Protein AF-A0A0Q6YGV0-F1 (afdb_monomer)

Sequence (98 aa):
MPFALISALVASLVPLAKMVLKALGVGVVSYVGINLVLTEATDVIMVNILGLPVEIQQILGLLKVDVAINIILSAITTKLTLNGINKITDSKSKLTGI

pLDDT: mean 73.25, std 7.37, range [54.75, 86.0]

Secondary structure (DSSP, 8-state):
-HHHHHHHHHHHHHHHHHHHHHHHHHHHHHHHHHHHHHHHHHHHHHHHHHTS-HHHHHHHHHTTHHHHHHHHHHHHHHHHHHHHHHHHHHHHHHHH--

Solvent-accessible surface area (backbone atoms only — not comparable to full-atom values): 5517 Å² total; per-residue (Å²): 122,70,69,60,58,53,51,53,56,59,60,50,48,58,61,50,52,54,50,50,53,51,53,50,52,54,50,52,52,52,53,53,52,52,51,52,55,51,50,52,56,49,49,59,51,51,56,60,50,72,72,45,60,68,74,57,44,55,53,42,59,75,67,38,50,73,57,56,51,51,52,52,53,50,50,51,52,49,50,52,51,50,52,52,50,50,53,54,53,54,54,49,56,71,71,62,80,117

Structure (mmCIF, N/CA/C/O backbone):
data_AF-A0A0Q6YGV0-F1
#
_entry.id   AF-A0A0Q6YGV0-F1
#
loop_
_atom_site.group_PDB
_atom_site.id
_atom_site.type_symbol
_atom_site.label_atom_id
_atom_site.label_alt_id
_atom_site.label_comp_id
_atom_site.label_asym_id
_atom_site.label_entity_id
_atom_site.label_seq_id
_atom_site.pdbx_PDB_ins_code
_atom_site.Cartn_x
_atom_site.Cartn_y
_atom_site.Cartn_z
_atom_site.occupancy
_atom_site.B_iso_or_equiv
_atom_site.auth_seq_id
_atom_site.auth_comp_id
_atom_site.auth_asym_id
_atom_site.auth_atom_id
_atom_site.pdbx_PDB_model_num
ATOM 1 N N . MET A 1 1 ? 31.498 11.076 -39.308 1.00 60.44 1 MET A N 1
ATOM 2 C CA . MET A 1 1 ? 31.582 11.484 -37.887 1.00 60.44 1 MET A CA 1
ATOM 3 C C . MET A 1 1 ? 30.239 11.973 -37.309 1.00 60.44 1 MET A C 1
ATOM 5 O O . MET A 1 1 ? 29.873 11.442 -36.271 1.00 60.44 1 MET A O 1
ATOM 9 N N . PRO A 1 2 ? 29.451 12.881 -37.931 1.00 65.00 2 PRO A N 1
ATOM 10 C CA . 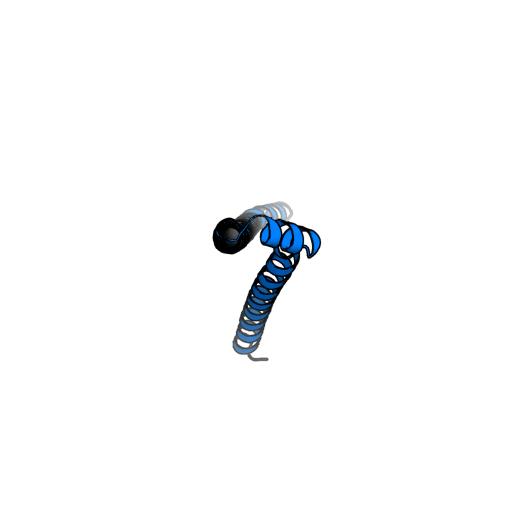PRO A 1 2 ? 28.242 13.433 -37.281 1.00 65.00 2 PRO A CA 1
ATOM 11 C C . PRO A 1 2 ? 26.996 12.520 -37.300 1.00 65.00 2 PRO A C 1
ATOM 13 O O . PRO A 1 2 ? 26.231 12.506 -36.341 1.00 65.00 2 PRO A O 1
ATOM 16 N N . PHE A 1 3 ? 26.805 11.705 -38.345 1.00 67.31 3 PHE A N 1
ATOM 17 C CA . PHE A 1 3 ? 25.621 10.836 -38.479 1.00 67.31 3 PHE A CA 1
ATOM 18 C C . PHE A 1 3 ? 25.532 9.741 -37.395 1.00 67.31 3 PHE A C 1
ATOM 20 O O . PHE A 1 3 ? 24.445 9.389 -36.942 1.00 67.31 3 PHE A O 1
ATOM 27 N N . ALA A 1 4 ? 26.681 9.252 -36.914 1.00 74.62 4 ALA A N 1
ATOM 28 C CA . ALA A 1 4 ? 26.745 8.215 -35.885 1.00 74.62 4 ALA A CA 1
ATOM 29 C C . ALA A 1 4 ? 26.222 8.702 -34.521 1.00 74.62 4 ALA A C 1
ATOM 31 O O . ALA A 1 4 ? 25.489 7.975 -33.853 1.00 74.62 4 ALA A O 1
ATOM 32 N N . LEU A 1 5 ? 26.520 9.947 -34.133 1.00 73.88 5 LEU A N 1
ATOM 33 C CA . LEU A 1 5 ? 26.074 10.513 -32.853 1.00 73.88 5 LEU A CA 1
ATOM 34 C C . LEU A 1 5 ? 24.559 10.744 -32.820 1.00 73.88 5 LEU A C 1
ATOM 36 O O . LEU A 1 5 ? 23.911 10.458 -31.816 1.00 73.88 5 LEU A O 1
ATOM 40 N N . ILE A 1 6 ? 23.983 11.185 -33.941 1.00 78.44 6 ILE A N 1
ATOM 41 C CA . ILE A 1 6 ? 22.530 11.348 -34.079 1.00 78.44 6 ILE A CA 1
ATOM 42 C C . ILE A 1 6 ? 21.840 9.981 -34.003 1.00 78.44 6 ILE A C 1
ATOM 44 O O . ILE A 1 6 ? 20.865 9.827 -33.272 1.00 78.44 6 ILE A O 1
ATOM 48 N N . SER A 1 7 ? 22.378 8.961 -34.682 1.00 75.00 7 SER A N 1
ATOM 49 C CA . SER A 1 7 ? 21.821 7.604 -34.612 1.00 75.00 7 SER A CA 1
ATOM 50 C C . SER A 1 7 ? 21.900 6.996 -33.205 1.00 75.00 7 SER A C 1
ATOM 52 O O . SER A 1 7 ? 20.958 6.336 -32.774 1.00 75.00 7 SER A O 1
ATOM 54 N N . ALA A 1 8 ? 22.968 7.278 -32.450 1.00 76.38 8 ALA A N 1
ATOM 55 C CA . ALA A 1 8 ? 23.127 6.820 -31.072 1.00 76.38 8 ALA A CA 1
ATOM 56 C C . ALA A 1 8 ? 22.148 7.514 -30.108 1.00 76.38 8 ALA A C 1
ATOM 58 O O . ALA A 1 8 ? 21.606 6.868 -29.211 1.00 76.38 8 ALA A O 1
ATOM 59 N N . LEU A 1 9 ? 21.871 8.806 -30.316 1.00 76.56 9 LEU A N 1
ATOM 60 C CA . LEU A 1 9 ? 20.878 9.543 -29.535 1.00 76.56 9 LEU A CA 1
ATOM 61 C C . LEU A 1 9 ? 19.448 9.077 -29.844 1.00 76.56 9 LEU A C 1
ATOM 63 O O . LEU A 1 9 ? 18.645 8.919 -28.933 1.00 76.56 9 LEU A O 1
ATOM 67 N N . VAL A 1 10 ? 19.125 8.785 -31.107 1.00 81.38 10 VAL A N 1
ATOM 68 C CA . VAL A 1 10 ? 17.807 8.228 -31.459 1.00 81.38 10 VAL A CA 1
ATOM 69 C C . VAL A 1 10 ? 17.652 6.797 -30.933 1.00 81.38 10 VAL A C 1
ATOM 71 O O . VAL A 1 10 ? 16.580 6.428 -30.451 1.00 81.38 10 VAL A O 1
ATOM 74 N N . ALA A 1 11 ? 18.722 6.000 -30.937 1.00 79.56 11 ALA A N 1
ATOM 75 C CA . ALA A 1 11 ? 18.708 4.649 -30.381 1.00 79.56 11 ALA A CA 1
ATOM 76 C C . ALA A 1 11 ? 18.482 4.623 -28.856 1.00 79.56 11 ALA A C 1
ATOM 78 O O . ALA A 1 11 ? 17.912 3.654 -28.351 1.00 79.56 11 ALA A O 1
ATOM 79 N N . SER A 1 12 ? 18.868 5.673 -28.119 1.00 78.75 12 SER A N 1
ATOM 80 C CA . SER A 1 12 ? 18.667 5.766 -26.664 1.00 78.75 12 SER A CA 1
ATOM 81 C C . SER A 1 12 ? 17.265 6.243 -26.253 1.00 78.75 12 SER A C 1
ATOM 83 O O . SER A 1 12 ? 16.840 5.996 -25.122 1.00 78.75 12 SER A O 1
ATOM 85 N N . LEU A 1 13 ? 16.484 6.823 -27.172 1.00 81.38 13 LEU A N 1
ATOM 86 C CA . LEU A 1 13 ? 15.094 7.222 -26.911 1.00 81.38 13 LEU A CA 1
ATOM 87 C C . LEU A 1 13 ? 14.177 6.019 -26.658 1.00 81.38 13 LEU A C 1
ATOM 89 O O . LEU A 1 13 ? 13.292 6.076 -25.806 1.00 81.38 13 LEU A O 1
ATOM 93 N N . VAL A 1 14 ? 14.397 4.907 -27.362 1.00 82.94 14 VAL A N 1
ATOM 94 C CA . VAL A 1 14 ? 13.590 3.684 -27.221 1.00 82.94 14 VAL A CA 1
ATOM 95 C C . VAL A 1 14 ? 13.704 3.054 -25.822 1.00 82.94 14 VAL A C 1
ATOM 97 O O . VAL A 1 14 ? 12.663 2.777 -25.217 1.00 82.94 14 VAL A O 1
ATOM 100 N N . PRO A 1 15 ? 14.905 2.800 -25.259 1.00 83.81 15 PRO A N 1
ATOM 101 C CA . PRO A 1 15 ? 15.019 2.293 -23.894 1.00 83.81 15 PRO A CA 1
ATOM 102 C C . 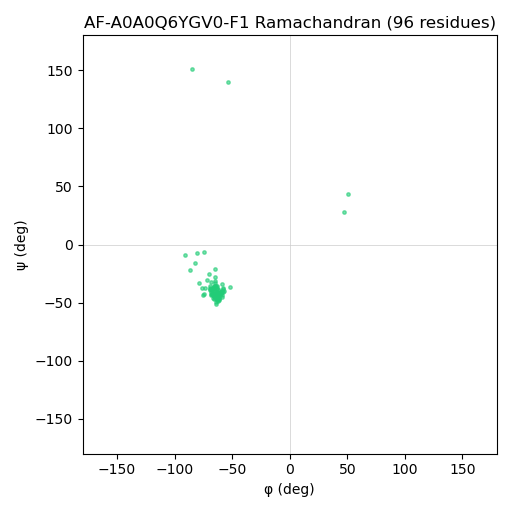PRO A 1 15 ? 14.515 3.301 -22.854 1.00 83.81 15 PRO A C 1
ATOM 104 O O . PRO A 1 15 ? 13.900 2.879 -21.874 1.00 83.81 15 PRO A O 1
ATOM 107 N N . LEU A 1 16 ? 14.677 4.608 -23.089 1.00 83.81 16 LEU A N 1
ATOM 108 C CA . LEU A 1 16 ? 14.156 5.641 -22.194 1.00 83.81 16 LEU A CA 1
ATOM 109 C C . LEU A 1 16 ? 12.619 5.643 -22.160 1.00 83.81 16 LEU A C 1
ATOM 111 O O . LEU A 1 16 ? 12.028 5.586 -21.084 1.00 83.8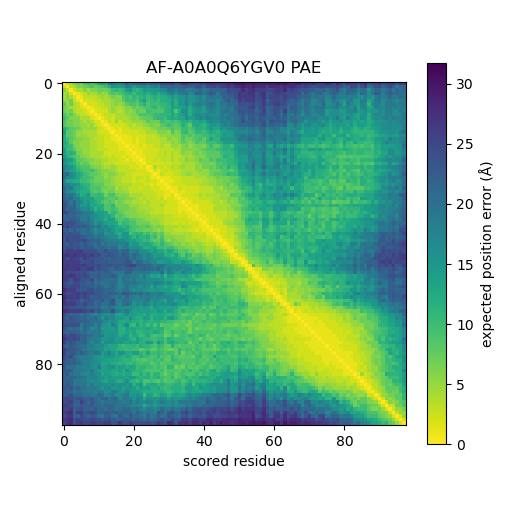1 16 LEU A O 1
ATOM 115 N N . ALA A 1 17 ? 11.962 5.594 -23.320 1.00 86.00 17 ALA A N 1
ATOM 116 C CA . ALA A 1 17 ? 10.506 5.504 -23.415 1.00 86.00 17 ALA A CA 1
ATOM 117 C C . ALA A 1 17 ? 9.962 4.233 -22.741 1.00 86.00 17 ALA A C 1
ATOM 119 O O . ALA A 1 17 ? 8.986 4.290 -21.994 1.00 86.00 17 ALA A O 1
ATOM 120 N N . LYS A 1 18 ? 10.628 3.085 -22.930 1.00 83.25 18 LYS A N 1
ATOM 121 C CA . LYS A 1 18 ? 10.268 1.828 -22.252 1.00 83.25 18 LYS A CA 1
ATOM 122 C C . LYS A 1 18 ? 10.418 1.927 -20.732 1.00 83.25 18 LYS A C 1
ATOM 124 O O . LYS A 1 18 ? 9.601 1.362 -20.009 1.00 83.25 18 LYS A O 1
ATOM 129 N N . MET A 1 19 ? 11.444 2.619 -20.243 1.00 84.75 19 MET A N 1
ATOM 130 C CA . MET A 1 19 ? 11.655 2.832 -18.810 1.00 84.75 19 MET A CA 1
ATOM 131 C C . MET A 1 19 ? 10.580 3.746 -18.217 1.00 84.75 19 MET A C 1
ATOM 133 O O . MET A 1 19 ? 10.020 3.416 -17.174 1.00 84.75 19 MET A O 1
ATOM 137 N N . VAL A 1 20 ? 10.234 4.834 -18.908 1.00 85.25 20 VAL A N 1
ATOM 138 C CA . VAL A 1 20 ? 9.175 5.763 -18.489 1.00 85.25 20 VAL A CA 1
ATOM 139 C C . VAL A 1 20 ? 7.812 5.072 -18.467 1.00 85.25 20 VAL A C 1
ATOM 141 O O . VAL A 1 20 ? 7.098 5.179 -17.477 1.00 85.25 20 VAL A O 1
ATOM 144 N N . LEU A 1 21 ? 7.474 4.295 -19.500 1.00 84.88 21 LEU A N 1
ATOM 145 C CA . LEU A 1 21 ? 6.226 3.524 -19.549 1.00 84.88 21 LEU A CA 1
ATOM 146 C C . LEU A 1 21 ? 6.126 2.505 -18.406 1.00 84.88 21 LEU A C 1
ATOM 148 O O . LEU A 1 21 ? 5.070 2.370 -17.793 1.00 84.88 21 LEU A O 1
ATOM 152 N N . LYS A 1 22 ? 7.226 1.818 -18.075 1.00 82.44 22 LYS A N 1
ATOM 153 C CA . LYS A 1 22 ? 7.268 0.901 -16.925 1.00 82.44 22 LYS A CA 1
ATOM 154 C C . LYS A 1 22 ? 7.115 1.642 -15.596 1.00 82.44 22 LYS A C 1
ATOM 156 O O . LYS A 1 22 ? 6.3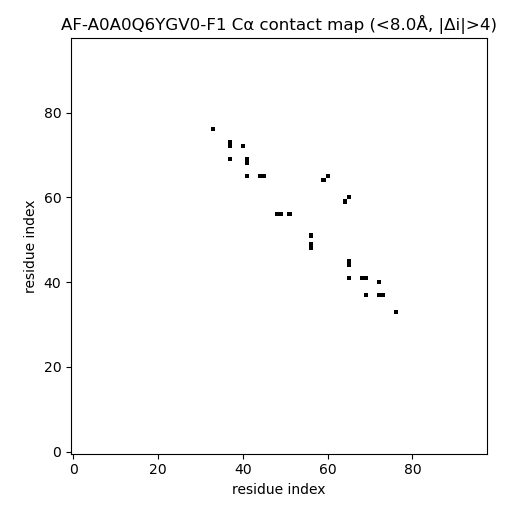55 1.192 -14.745 1.00 82.44 22 LYS A O 1
ATOM 161 N N . ALA A 1 23 ? 7.804 2.769 -15.426 1.00 81.12 23 ALA A N 1
ATOM 162 C CA . ALA A 1 23 ? 7.714 3.583 -14.217 1.00 81.12 23 ALA A CA 1
ATOM 163 C C . ALA A 1 23 ? 6.297 4.145 -14.013 1.00 81.12 23 ALA A C 1
ATOM 165 O O . ALA A 1 23 ? 5.760 4.067 -12.910 1.00 81.12 23 ALA A O 1
ATOM 166 N N . LEU A 1 24 ? 5.661 4.631 -15.082 1.00 85.88 24 LEU A N 1
ATOM 167 C CA . LEU A 1 24 ? 4.274 5.093 -15.056 1.00 85.88 24 LEU A CA 1
ATOM 168 C C . LEU A 1 24 ? 3.296 3.961 -14.746 1.00 85.88 24 LEU A C 1
ATOM 170 O O . LEU A 1 24 ? 2.419 4.146 -13.910 1.00 85.88 24 LEU A O 1
ATOM 174 N N . GLY A 1 25 ? 3.460 2.784 -15.354 1.00 79.38 25 GLY A N 1
ATOM 175 C CA . GLY A 1 25 ? 2.598 1.632 -15.077 1.00 79.38 25 GLY A CA 1
ATOM 176 C C . GLY A 1 25 ? 2.623 1.223 -13.602 1.00 79.38 25 GLY A C 1
ATOM 177 O O . GLY A 1 25 ? 1.573 1.047 -12.991 1.00 79.38 25 GLY A O 1
ATOM 178 N N . VAL A 1 26 ? 3.813 1.153 -12.999 1.00 82.12 26 VAL A N 1
ATOM 179 C CA . VAL A 1 26 ? 3.958 0.859 -11.564 1.00 82.12 26 VAL A CA 1
ATOM 180 C C . VAL A 1 26 ? 3.374 1.982 -10.701 1.00 82.12 26 VAL A C 1
ATOM 182 O O . VAL A 1 26 ? 2.703 1.702 -9.711 1.00 82.12 26 VAL A O 1
ATOM 185 N N . GLY A 1 27 ? 3.578 3.246 -11.084 1.00 79.00 27 GLY A N 1
ATOM 186 C CA . GLY A 1 27 ? 3.019 4.397 -10.372 1.00 79.00 27 GLY A CA 1
ATOM 187 C C . GLY A 1 27 ? 1.489 4.405 -10.350 1.00 79.00 27 GLY A C 1
ATOM 188 O O . GLY A 1 27 ? 0.891 4.585 -9.290 1.00 79.00 27 GLY A O 1
ATOM 189 N N . VAL A 1 28 ? 0.851 4.146 -11.494 1.00 80.25 28 VAL A N 1
ATOM 190 C CA . VAL A 1 28 ? -0.614 4.096 -11.616 1.00 80.25 28 VAL A CA 1
ATOM 191 C C . VAL A 1 28 ? -1.194 2.938 -10.807 1.00 80.25 28 VAL A C 1
ATOM 193 O O . VAL A 1 28 ? -2.139 3.146 -10.051 1.00 80.25 28 VAL A O 1
ATOM 196 N N . VAL A 1 29 ? -0.615 1.737 -10.904 1.00 80.19 29 VAL A N 1
ATOM 197 C CA . VAL A 1 29 ? -1.091 0.567 -10.146 1.00 80.19 29 VAL A CA 1
ATOM 198 C C . VAL A 1 29 ? -0.947 0.784 -8.639 1.00 80.19 29 VAL A C 1
ATOM 200 O O . VAL A 1 29 ? -1.884 0.494 -7.899 1.00 80.19 29 VAL A O 1
ATOM 203 N N . SER A 1 30 ? 0.173 1.350 -8.178 1.00 77.69 30 SER A N 1
ATOM 204 C CA . SER A 1 30 ? 0.350 1.698 -6.762 1.00 77.69 30 SER A CA 1
ATOM 205 C C . SER A 1 30 ? -0.664 2.738 -6.294 1.00 77.69 30 SER A C 1
ATOM 207 O O . SER A 1 30 ? -1.242 2.579 -5.223 1.00 77.69 30 SER A O 1
ATOM 209 N N . TYR A 1 31 ? -0.920 3.780 -7.088 1.00 77.88 31 TYR A N 1
ATOM 210 C CA . TYR A 1 31 ? -1.895 4.807 -6.725 1.00 77.88 31 TYR A CA 1
ATOM 211 C C . TYR A 1 31 ? -3.311 4.231 -6.624 1.00 77.88 31 TYR A C 1
ATOM 213 O O . TYR A 1 31 ? -3.985 4.429 -5.616 1.00 77.88 31 TYR A O 1
ATOM 221 N N . VAL A 1 32 ? -3.754 3.475 -7.630 1.00 82.44 32 VAL A N 1
ATOM 222 C CA . VAL A 1 32 ? -5.093 2.868 -7.635 1.00 82.44 32 VAL A CA 1
ATOM 223 C C . VAL A 1 32 ? -5.232 1.828 -6.521 1.00 82.44 32 VAL A C 1
ATOM 225 O O . VAL A 1 32 ? -6.233 1.836 -5.814 1.00 82.44 32 VAL A O 1
ATOM 228 N N . GLY A 1 33 ? -4.221 0.979 -6.311 1.00 75.69 33 GLY A N 1
ATOM 229 C CA . GLY A 1 33 ? -4.240 -0.044 -5.265 1.00 75.69 33 GLY A CA 1
ATOM 230 C C . GLY A 1 33 ? -4.307 0.542 -3.854 1.00 75.69 33 GLY A C 1
ATOM 231 O O . GLY A 1 33 ? -5.082 0.065 -3.032 1.00 75.69 33 GLY A O 1
ATOM 232 N N . ILE A 1 34 ? -3.553 1.612 -3.583 1.00 76.31 34 ILE A N 1
ATOM 233 C CA . ILE A 1 34 ? -3.606 2.311 -2.291 1.00 76.31 34 ILE A CA 1
ATOM 234 C C . ILE A 1 34 ? -4.975 2.955 -2.073 1.00 76.31 34 ILE A C 1
ATOM 236 O O . ILE A 1 34 ? -5.531 2.831 -0.985 1.00 76.31 34 ILE A O 1
ATOM 240 N N . ASN A 1 35 ? -5.529 3.617 -3.093 1.00 76.38 35 ASN A N 1
ATOM 241 C CA . ASN A 1 35 ? -6.857 4.215 -2.979 1.00 76.38 35 ASN A CA 1
ATOM 242 C C . ASN A 1 35 ? -7.927 3.149 -2.720 1.00 76.38 35 ASN A C 1
ATOM 244 O O . ASN A 1 35 ? -8.741 3.336 -1.828 1.00 76.38 35 ASN A O 1
ATOM 248 N N . LEU A 1 36 ? -7.884 2.011 -3.420 1.00 76.75 36 LEU A N 1
ATOM 249 C CA . LEU A 1 36 ? -8.846 0.922 -3.234 1.00 76.75 36 LEU A CA 1
ATOM 250 C C . LEU A 1 36 ? -8.807 0.352 -1.811 1.00 76.75 36 LEU A C 1
ATOM 252 O O . LEU A 1 36 ? -9.848 0.229 -1.174 1.00 76.75 36 LEU A O 1
ATOM 256 N N . VAL A 1 37 ? -7.611 0.079 -1.281 1.00 74.38 37 VAL A N 1
ATOM 257 C CA . VAL A 1 37 ? -7.446 -0.409 0.100 1.00 74.38 37 VAL A CA 1
ATOM 258 C C . VAL A 1 37 ? -7.937 0.621 1.115 1.00 74.38 37 VAL A C 1
ATOM 260 O O . VAL A 1 37 ? -8.568 0.261 2.107 1.00 74.38 37 VAL A O 1
ATOM 263 N N . LEU A 1 38 ? -7.654 1.904 0.879 1.00 72.44 38 LEU A N 1
ATOM 264 C CA . LEU A 1 38 ? -8.091 2.970 1.770 1.00 72.44 38 LEU A CA 1
ATOM 265 C C . LEU A 1 38 ? -9.620 3.107 1.763 1.00 72.44 38 LEU A C 1
ATOM 267 O O . LEU A 1 38 ? -10.210 3.195 2.835 1.00 72.44 38 LEU A O 1
ATOM 271 N N . THR A 1 39 ? -10.247 3.053 0.585 1.00 76.62 39 THR A N 1
ATOM 272 C CA . THR A 1 39 ? -11.705 3.108 0.425 1.00 76.62 39 THR A CA 1
ATOM 273 C C . THR A 1 39 ? -12.396 1.915 1.083 1.00 76.62 39 THR A C 1
ATOM 275 O O . THR A 1 39 ? -13.315 2.117 1.874 1.00 76.62 39 THR A O 1
ATOM 278 N N . GLU A 1 40 ? -11.930 0.685 0.848 1.00 74.44 40 GLU A N 1
ATOM 279 C CA . GLU A 1 40 ? -12.512 -0.501 1.496 1.00 74.44 40 GLU A CA 1
ATOM 280 C C . GLU A 1 40 ? -12.405 -0.424 3.021 1.00 74.44 40 GLU A C 1
ATOM 282 O O . GLU A 1 40 ? -13.356 -0.727 3.743 1.00 74.44 40 GLU A O 1
ATOM 287 N N . ALA A 1 41 ? -11.259 0.026 3.529 1.00 70.38 41 ALA A N 1
ATOM 288 C CA . ALA A 1 41 ? -11.061 0.149 4.960 1.00 70.38 41 ALA A CA 1
ATOM 289 C C . ALA A 1 41 ? -11.961 1.228 5.586 1.00 70.38 41 ALA A C 1
ATOM 291 O O . ALA A 1 41 ? -12.479 1.025 6.686 1.00 70.38 41 ALA A O 1
ATOM 292 N N . THR A 1 42 ? -12.196 2.346 4.892 1.00 68.44 42 THR A N 1
ATOM 293 C CA . THR A 1 42 ? -13.174 3.346 5.338 1.00 68.44 42 THR A CA 1
ATOM 294 C C . THR A 1 42 ? -14.608 2.834 5.277 1.00 68.44 42 THR A C 1
ATOM 296 O O . THR A 1 42 ? -15.366 3.082 6.213 1.00 68.44 42 THR A O 1
ATOM 299 N N . ASP A 1 43 ? -14.973 2.072 4.247 1.00 74.06 43 ASP A N 1
ATOM 300 C CA . ASP A 1 43 ? -16.334 1.556 4.073 1.00 74.06 43 ASP A CA 1
ATOM 301 C C . ASP A 1 43 ? -16.704 0.543 5.161 1.00 74.06 43 ASP A C 1
ATOM 303 O O . ASP A 1 43 ? -17.787 0.628 5.743 1.00 74.06 43 ASP A O 1
ATOM 307 N N . VAL A 1 44 ? -15.789 -0.366 5.520 1.00 68.25 44 VAL A N 1
ATOM 308 C CA . VAL A 1 44 ? -15.993 -1.320 6.629 1.00 68.25 44 VAL A CA 1
ATOM 309 C C . VAL A 1 44 ? -16.292 -0.584 7.931 1.00 68.25 44 VAL A C 1
ATOM 311 O O . VAL A 1 44 ? -17.147 -0.992 8.717 1.00 68.25 44 VAL A O 1
ATOM 314 N N . ILE A 1 45 ? -15.598 0.517 8.170 1.00 66.06 45 ILE A N 1
ATOM 315 C CA . ILE A 1 45 ? -15.738 1.289 9.398 1.00 66.06 45 ILE A CA 1
ATOM 316 C C . ILE A 1 45 ? -17.049 2.068 9.390 1.00 66.06 45 ILE A C 1
ATOM 318 O O . ILE A 1 45 ? -17.771 2.046 10.387 1.00 66.06 45 ILE A O 1
ATOM 322 N N . MET A 1 46 ? -17.404 2.671 8.257 1.00 67.38 46 MET A N 1
ATOM 323 C CA . MET A 1 46 ? -18.665 3.387 8.096 1.00 67.38 46 MET A CA 1
ATOM 324 C C . MET A 1 46 ? -19.864 2.453 8.318 1.00 67.38 46 MET A C 1
ATOM 326 O O . MET A 1 46 ? -20.798 2.807 9.032 1.00 67.38 46 MET A O 1
ATOM 330 N N . VAL A 1 47 ? -19.808 1.216 7.810 1.00 69.94 47 VAL A N 1
ATOM 331 C CA . VAL A 1 47 ? -20.837 0.184 8.041 1.00 69.94 47 VAL A CA 1
ATOM 332 C C . VAL A 1 47 ? -21.017 -0.131 9.530 1.00 69.94 47 VAL A C 1
ATOM 334 O O . VAL A 1 47 ? -22.147 -0.276 9.995 1.00 69.94 47 VAL A O 1
ATOM 337 N N . ASN A 1 48 ? -19.928 -0.196 10.299 1.00 67.38 48 ASN A N 1
ATOM 338 C CA . ASN A 1 48 ? -20.001 -0.430 11.744 1.00 67.38 48 ASN A CA 1
ATOM 339 C C . ASN A 1 48 ? -20.551 0.788 12.509 1.00 67.38 48 ASN A C 1
ATOM 341 O O . ASN A 1 48 ? -21.226 0.615 13.523 1.00 67.38 48 ASN A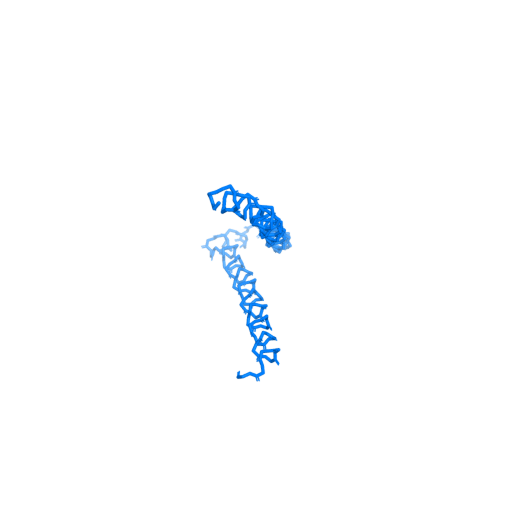 O 1
ATOM 345 N N . ILE A 1 49 ? -20.314 2.009 12.019 1.00 63.91 49 ILE A N 1
ATOM 346 C CA . ILE A 1 49 ? -20.850 3.243 12.614 1.00 63.91 49 ILE A CA 1
ATOM 347 C C . ILE A 1 49 ? -22.352 3.393 12.332 1.00 63.91 49 ILE A C 1
ATOM 349 O O . ILE A 1 49 ? -23.099 3.782 13.229 1.00 63.91 49 ILE A O 1
ATOM 353 N N . LEU A 1 50 ? -22.824 3.014 11.141 1.00 66.38 50 LEU A N 1
ATOM 354 C CA . LEU A 1 50 ? -24.245 3.077 10.773 1.00 66.38 50 LEU A CA 1
ATOM 355 C C . LEU A 1 50 ? -25.141 2.143 11.610 1.00 66.38 50 LEU A C 1
ATOM 357 O O . LEU A 1 50 ? -26.342 2.383 11.708 1.00 66.38 50 LEU A O 1
ATOM 361 N N . GLY A 1 51 ? -24.569 1.108 12.235 1.00 69.06 51 GLY A N 1
ATOM 362 C CA . GLY A 1 51 ? -25.273 0.211 13.159 1.00 69.06 51 GLY A CA 1
ATOM 363 C C . GLY A 1 51 ? -25.440 0.753 14.586 1.00 69.06 51 GLY A C 1
ATOM 364 O O . GLY A 1 51 ? -26.128 0.127 15.393 1.00 69.06 51 GLY A O 1
ATOM 365 N N . LEU A 1 52 ? -24.823 1.891 14.925 1.00 70.12 52 LEU A N 1
ATOM 366 C CA . LEU A 1 52 ? -24.897 2.483 16.264 1.00 70.12 52 LEU A CA 1
ATOM 367 C C . LEU A 1 52 ? -26.153 3.362 16.429 1.00 70.12 52 LEU A C 1
ATOM 369 O O . LEU A 1 52 ? -26.603 3.976 15.461 1.00 70.12 52 LEU A O 1
ATOM 373 N N . PRO A 1 53 ? -26.708 3.499 17.647 1.00 71.88 53 PRO A N 1
ATOM 374 C CA . PRO A 1 53 ? -27.773 4.461 17.931 1.00 71.88 53 PRO A CA 1
ATOM 375 C C . PRO A 1 53 ? -27.385 5.887 17.502 1.00 71.88 53 PRO A C 1
ATOM 377 O O . PRO A 1 53 ? -26.246 6.311 17.709 1.00 71.88 53 PRO A O 1
ATOM 380 N N . VAL A 1 54 ? -28.336 6.640 16.934 1.00 75.44 54 VAL A N 1
ATOM 381 C CA . VAL A 1 54 ? -28.118 7.973 16.323 1.00 75.44 54 VAL A CA 1
ATOM 382 C C . VAL A 1 54 ? -27.394 8.958 17.252 1.00 75.44 54 VAL A C 1
ATOM 384 O O . VAL A 1 54 ? -26.545 9.723 16.799 1.00 75.44 54 VAL A O 1
ATOM 387 N N . GLU A 1 55 ? -27.665 8.914 18.554 1.00 74.06 55 GLU A N 1
ATOM 388 C CA . GLU A 1 55 ? -27.026 9.779 19.558 1.00 74.06 55 GLU A CA 1
ATOM 389 C C . GLU A 1 55 ? -25.515 9.519 19.684 1.00 74.06 55 GLU A C 1
ATOM 391 O O . GLU A 1 55 ? -24.721 10.449 19.837 1.00 74.06 55 GLU A O 1
ATOM 396 N N . ILE A 1 56 ? -25.091 8.260 19.547 1.00 68.88 56 ILE A N 1
ATOM 397 C CA . ILE A 1 56 ? -23.676 7.873 19.594 1.00 68.88 56 ILE A CA 1
ATOM 398 C C . ILE A 1 56 ? -22.982 8.250 18.281 1.00 68.88 56 ILE A C 1
ATOM 400 O O . ILE A 1 56 ? -21.850 8.730 18.311 1.00 68.88 56 ILE A O 1
ATOM 404 N N . GLN A 1 57 ? -23.662 8.121 17.137 1.00 68.06 57 GLN A N 1
ATOM 405 C CA . GLN A 1 57 ? -23.125 8.571 15.846 1.00 68.06 57 GLN A CA 1
ATOM 406 C C . GLN A 1 57 ? -22.859 10.084 15.829 1.00 68.06 57 GLN A C 1
ATOM 408 O O . GLN A 1 57 ? -21.829 10.520 15.320 1.00 68.06 57 GLN A O 1
ATOM 413 N N . GLN A 1 58 ? -23.734 10.891 16.438 1.00 73.25 58 GLN A N 1
ATOM 414 C CA . GLN A 1 58 ? -23.534 12.342 16.541 1.00 73.25 58 GLN A CA 1
ATOM 415 C C . GLN A 1 58 ? -22.298 12.699 17.377 1.00 73.25 58 GLN A C 1
ATOM 417 O O . GLN A 1 58 ? -21.515 13.565 16.985 1.00 73.25 58 GLN A O 1
ATOM 422 N N . ILE A 1 59 ? -22.071 12.000 18.493 1.00 74.38 59 ILE A N 1
ATOM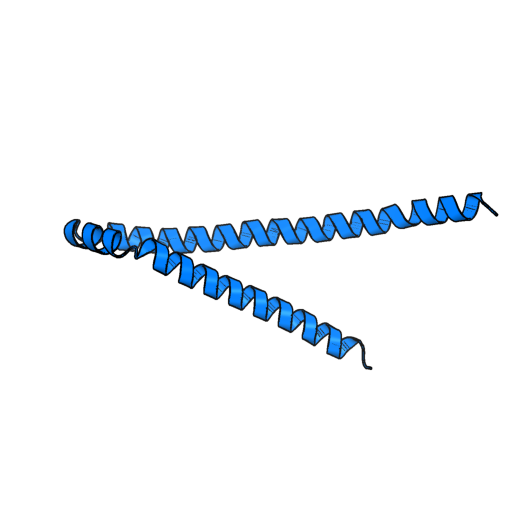 423 C CA . ILE A 1 59 ? -20.879 12.195 19.331 1.00 74.38 59 ILE A CA 1
ATOM 424 C C . ILE A 1 59 ? -19.607 11.738 18.604 1.00 74.38 59 ILE A C 1
ATOM 426 O O . ILE A 1 59 ? -18.602 12.447 18.630 1.00 74.38 59 ILE A O 1
ATOM 430 N N . LEU A 1 60 ? -19.642 10.593 17.917 1.00 69.25 60 LEU A N 1
ATOM 431 C CA . LEU A 1 60 ? -18.514 10.089 17.123 1.00 69.25 60 LEU A CA 1
ATOM 432 C C . LEU A 1 60 ? -18.171 11.019 15.949 1.00 69.25 60 LEU A C 1
ATOM 434 O O . LEU A 1 60 ? -16.990 11.226 15.659 1.00 69.25 60 LEU A O 1
ATOM 438 N N . GLY A 1 61 ? -19.180 11.646 15.337 1.00 69.56 61 GLY A N 1
ATOM 439 C CA . GLY A 1 61 ? -18.999 12.672 14.311 1.00 69.56 61 GLY A CA 1
ATOM 440 C C . GLY A 1 61 ? -18.315 13.934 14.849 1.00 69.56 61 GLY A C 1
ATOM 441 O O . GLY A 1 61 ? -17.409 14.469 14.209 1.00 69.56 61 GLY A O 1
ATOM 442 N N . LEU A 1 62 ? -18.665 14.378 16.062 1.00 73.62 62 LEU A N 1
ATOM 443 C CA . LEU A 1 62 ? -17.974 15.485 16.742 1.00 73.62 62 LEU A CA 1
ATOM 444 C C . LEU A 1 62 ? -16.520 15.132 17.091 1.00 73.62 62 LEU A C 1
ATOM 446 O O . LEU A 1 62 ? -15.630 15.976 16.977 1.00 73.62 62 LEU A O 1
ATOM 450 N N . LEU A 1 63 ? -16.272 13.876 17.469 1.00 76.00 63 LEU A N 1
ATOM 451 C CA . LEU A 1 63 ? -14.939 13.338 17.754 1.00 76.00 63 LEU A CA 1
ATOM 452 C C . LEU A 1 63 ? -14.101 13.084 16.490 1.00 76.00 63 LEU A C 1
ATOM 454 O O . LEU A 1 63 ? -12.917 12.768 16.603 1.00 76.00 63 LEU A O 1
ATOM 458 N N . LYS A 1 64 ? -14.687 13.241 15.293 1.00 71.50 64 LYS A N 1
ATOM 459 C CA . LYS A 1 64 ? -14.049 12.985 13.993 1.00 71.50 64 LYS A CA 1
ATOM 460 C C . LYS A 1 64 ? -13.393 11.604 13.926 1.00 71.50 64 LYS A C 1
ATOM 462 O O . LYS A 1 64 ? -12.271 11.462 13.430 1.00 71.50 64 LYS A O 1
ATOM 467 N N . VAL A 1 65 ? -14.089 10.583 14.421 1.00 70.75 65 VAL A N 1
ATOM 468 C CA . VAL A 1 65 ? -13.578 9.203 14.425 1.00 70.75 65 VAL A CA 1
ATOM 469 C C . VAL A 1 65 ? -13.254 8.721 13.007 1.00 70.75 65 VAL A C 1
ATOM 471 O O . VAL A 1 65 ? -12.224 8.080 12.801 1.00 70.75 65 VAL A O 1
ATOM 474 N N . ASP A 1 66 ? -14.026 9.156 12.013 1.00 67.50 66 ASP A N 1
ATOM 475 C CA . ASP A 1 66 ? -13.782 8.906 10.587 1.00 67.50 66 ASP A CA 1
ATOM 476 C C . ASP A 1 66 ? -12.414 9.422 10.113 1.00 67.50 66 ASP A C 1
ATOM 478 O O . ASP A 1 66 ? -11.716 8.779 9.324 1.00 67.50 66 ASP A O 1
ATOM 482 N N . VAL A 1 67 ? -11.987 10.582 10.621 1.00 76.44 67 VAL A N 1
ATOM 483 C CA . VAL A 1 67 ? -10.692 11.187 10.282 1.00 76.44 67 VAL A CA 1
ATOM 484 C C . VAL A 1 67 ? -9.558 10.450 10.990 1.00 76.44 67 VAL A C 1
ATOM 486 O O . VAL A 1 67 ? -8.542 10.148 10.365 1.00 76.44 67 VAL A O 1
ATOM 489 N N . ALA A 1 68 ? -9.728 10.121 12.273 1.00 73.31 68 ALA A N 1
ATOM 490 C CA . ALA A 1 68 ? -8.726 9.384 13.046 1.00 73.31 68 ALA A CA 1
ATOM 491 C C . ALA A 1 68 ? -8.401 8.026 12.404 1.00 73.31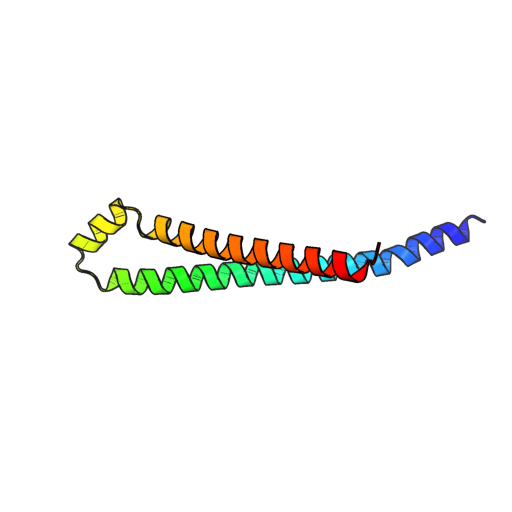 68 ALA A C 1
ATOM 493 O O . ALA A 1 68 ? -7.241 7.629 12.293 1.00 73.31 68 ALA A O 1
ATOM 494 N N . ILE A 1 69 ? -9.428 7.346 11.908 1.00 73.25 69 ILE A N 1
ATOM 495 C CA . ILE A 1 69 ? -9.308 6.063 11.226 1.00 73.25 69 ILE A CA 1
ATOM 496 C C . ILE A 1 69 ? -8.554 6.189 9.897 1.00 73.25 69 ILE A C 1
ATOM 498 O O . ILE A 1 69 ? -7.623 5.420 9.644 1.00 73.25 69 ILE A O 1
ATOM 502 N N . ASN A 1 70 ? -8.884 7.195 9.084 1.00 74.44 70 ASN A N 1
ATOM 503 C CA . ASN A 1 70 ? -8.162 7.485 7.844 1.00 74.44 70 ASN A CA 1
ATOM 504 C C . ASN A 1 70 ? -6.668 7.762 8.088 1.00 74.44 70 ASN A C 1
ATOM 506 O O . ASN A 1 70 ? -5.805 7.334 7.315 1.00 74.44 70 ASN A O 1
ATOM 510 N N . ILE A 1 71 ? -6.335 8.438 9.189 1.00 77.69 71 ILE A N 1
ATOM 511 C CA . ILE A 1 71 ? -4.945 8.707 9.579 1.00 77.69 71 ILE A CA 1
ATOM 512 C C . ILE A 1 71 ? -4.210 7.407 9.930 1.00 77.69 71 ILE A C 1
ATOM 514 O O . ILE A 1 71 ? -3.075 7.205 9.505 1.00 77.69 71 ILE A O 1
ATOM 518 N N . ILE A 1 72 ? -4.844 6.493 10.663 1.00 77.12 72 ILE A N 1
ATOM 519 C CA . ILE A 1 72 ? -4.221 5.212 11.024 1.00 77.12 72 ILE A CA 1
ATOM 520 C C . ILE A 1 72 ? -3.986 4.355 9.775 1.00 77.12 72 ILE A C 1
ATOM 522 O O . ILE A 1 72 ? -2.898 3.806 9.595 1.00 77.12 72 ILE A O 1
ATOM 526 N N . LEU A 1 73 ? -4.971 4.275 8.882 1.00 72.56 73 LEU A N 1
ATOM 527 C CA . LEU A 1 73 ? -4.869 3.505 7.640 1.00 72.56 73 LEU A CA 1
ATOM 528 C C . LEU A 1 73 ? -3.798 4.062 6.700 1.00 72.56 73 LEU A C 1
ATOM 530 O O . LEU A 1 73 ? -2.981 3.308 6.163 1.00 72.56 73 LEU A O 1
ATOM 534 N N . SER A 1 74 ? -3.739 5.384 6.546 1.00 70.62 74 SER A N 1
ATOM 535 C CA . SER A 1 74 ? -2.675 6.035 5.779 1.00 70.62 74 SER A CA 1
ATOM 536 C C . SER A 1 74 ? -1.300 5.849 6.429 1.00 70.62 74 SER A C 1
ATOM 538 O O . SER A 1 74 ? -0.325 5.598 5.719 1.00 70.62 74 SER A O 1
ATOM 540 N N . ALA A 1 75 ? -1.199 5.858 7.761 1.00 74.31 75 ALA A N 1
ATOM 541 C CA . ALA A 1 75 ? 0.044 5.565 8.475 1.00 74.31 75 ALA A CA 1
ATOM 542 C C . ALA A 1 75 ? 0.511 4.113 8.270 1.00 74.31 75 ALA A C 1
ATOM 544 O O . ALA A 1 75 ? 1.700 3.881 8.034 1.00 74.31 75 ALA A O 1
ATOM 545 N N . ILE A 1 76 ? -0.401 3.135 8.302 1.00 75.19 76 ILE A N 1
ATOM 546 C CA . ILE A 1 76 ? -0.094 1.724 8.007 1.00 75.19 76 ILE A CA 1
ATOM 547 C C . ILE A 1 76 ? 0.385 1.587 6.561 1.00 75.19 76 ILE A C 1
ATOM 549 O O . ILE A 1 76 ? 1.445 1.012 6.317 1.00 75.19 76 ILE A O 1
ATOM 553 N N . THR A 1 77 ? -0.340 2.180 5.614 1.00 72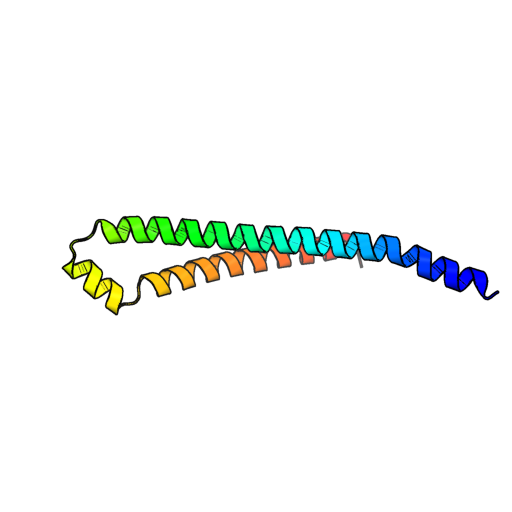.38 77 THR A N 1
ATOM 554 C CA . THR A 1 77 ? 0.021 2.176 4.190 1.00 72.38 77 THR A CA 1
ATOM 555 C C . THR A 1 77 ? 1.389 2.818 3.959 1.00 72.38 77 THR A C 1
ATOM 557 O O . THR A 1 77 ? 2.227 2.280 3.234 1.00 72.38 77 THR A O 1
ATOM 560 N N . THR A 1 78 ? 1.672 3.926 4.643 1.00 75.38 78 THR A N 1
ATOM 561 C CA . THR A 1 78 ? 2.975 4.602 4.607 1.00 75.38 78 THR A CA 1
ATOM 562 C C . THR A 1 78 ? 4.078 3.707 5.168 1.00 75.38 78 THR A C 1
ATOM 564 O O . THR A 1 78 ? 5.129 3.578 4.546 1.00 75.38 78 THR A O 1
ATOM 567 N N . LYS A 1 79 ? 3.842 3.014 6.291 1.00 74.00 79 LYS A N 1
ATOM 568 C CA . LYS A 1 79 ? 4.789 2.031 6.845 1.00 74.00 79 LYS A CA 1
ATOM 569 C C . LYS A 1 79 ? 5.055 0.878 5.883 1.00 74.00 79 LYS A C 1
ATOM 571 O O . LYS A 1 79 ? 6.204 0.482 5.724 1.00 74.00 79 LYS A O 1
ATOM 576 N N . LEU A 1 80 ? 4.018 0.341 5.245 1.00 76.19 80 LEU A N 1
ATOM 577 C CA . LEU A 1 80 ? 4.153 -0.729 4.255 1.00 76.19 80 LEU A CA 1
ATOM 578 C C . LEU A 1 80 ? 4.959 -0.259 3.043 1.00 76.19 80 LEU A C 1
ATOM 580 O O . LEU A 1 80 ? 5.862 -0.964 2.597 1.00 76.19 80 LEU A O 1
ATOM 584 N N . THR A 1 81 ? 4.694 0.959 2.574 1.00 78.19 81 THR A N 1
ATOM 585 C CA . THR A 1 81 ? 5.443 1.596 1.485 1.00 78.19 81 THR A CA 1
ATOM 586 C C . THR A 1 81 ? 6.912 1.776 1.873 1.00 78.19 81 THR A C 1
ATOM 588 O O . THR A 1 81 ? 7.798 1.372 1.125 1.00 78.19 81 THR A O 1
ATOM 591 N N . LEU A 1 82 ? 7.191 2.302 3.069 1.00 75.31 82 LEU A N 1
ATOM 592 C CA . LEU A 1 82 ? 8.550 2.526 3.564 1.00 75.31 82 LEU A CA 1
ATOM 593 C C . LEU A 1 82 ? 9.319 1.212 3.766 1.00 75.31 82 LEU A C 1
ATOM 595 O O . LEU A 1 82 ? 10.466 1.098 3.345 1.00 75.31 82 LEU A O 1
ATOM 599 N N . ASN A 1 83 ? 8.677 0.191 4.334 1.00 77.31 83 ASN A N 1
ATOM 600 C CA . ASN A 1 83 ? 9.266 -1.141 4.482 1.00 77.31 83 ASN A CA 1
ATOM 601 C C . ASN A 1 83 ? 9.514 -1.810 3.121 1.00 77.31 83 ASN A C 1
ATOM 603 O O . ASN A 1 83 ? 10.532 -2.480 2.942 1.00 77.31 83 ASN A O 1
ATOM 607 N N . GLY A 1 84 ? 8.616 -1.614 2.152 1.00 74.19 84 GLY A N 1
ATOM 608 C CA . GLY A 1 84 ? 8.796 -2.070 0.775 1.00 74.19 84 GLY A CA 1
ATOM 609 C C . GLY A 1 84 ? 10.001 -1.409 0.104 1.00 74.19 84 GLY A C 1
ATOM 610 O O . GLY A 1 84 ? 10.832 -2.102 -0.482 1.00 74.19 84 GLY A O 1
ATOM 611 N N . ILE A 1 85 ? 10.143 -0.089 0.253 1.00 76.69 85 ILE A N 1
ATOM 612 C CA . ILE A 1 85 ? 11.288 0.672 -0.263 1.00 76.69 85 ILE A CA 1
ATOM 613 C C . ILE A 1 85 ? 12.589 0.213 0.408 1.00 76.69 85 ILE A C 1
ATOM 615 O O . ILE A 1 85 ? 13.554 -0.084 -0.295 1.00 76.69 85 ILE A O 1
ATOM 619 N N . ASN A 1 86 ? 12.615 0.075 1.738 1.00 73.69 86 ASN A N 1
ATOM 620 C CA . ASN A 1 86 ? 13.796 -0.392 2.474 1.00 73.69 86 ASN A CA 1
ATOM 621 C C . ASN A 1 86 ? 14.241 -1.785 2.011 1.00 73.69 86 ASN A C 1
ATOM 623 O O . ASN A 1 86 ? 15.417 -1.992 1.728 1.00 73.69 86 ASN A O 1
ATOM 627 N N . LYS A 1 87 ? 13.303 -2.717 1.810 1.00 71.75 87 LYS A N 1
ATOM 628 C CA . LYS A 1 87 ? 13.610 -4.072 1.325 1.00 71.75 87 LYS A CA 1
ATOM 629 C C . LYS A 1 87 ? 14.220 -4.080 -0.083 1.00 71.75 87 LYS A C 1
ATOM 631 O O . LYS A 1 87 ? 15.108 -4.885 -0.364 1.00 71.75 87 LYS A O 1
ATOM 636 N N . ILE A 1 88 ? 13.761 -3.198 -0.974 1.00 68.12 88 ILE A N 1
ATOM 637 C CA . ILE A 1 88 ? 14.328 -3.049 -2.325 1.00 68.12 88 ILE A CA 1
ATOM 638 C C . ILE A 1 88 ? 15.741 -2.454 -2.248 1.00 68.12 88 ILE A C 1
ATOM 640 O O . ILE A 1 88 ? 16.642 -2.922 -2.949 1.00 68.12 88 ILE A O 1
ATOM 644 N N . THR A 1 89 ? 15.948 -1.466 -1.377 1.00 66.62 89 THR A N 1
ATOM 645 C CA . THR A 1 89 ? 17.252 -0.834 -1.130 1.00 66.62 89 THR A CA 1
ATOM 646 C C . THR A 1 89 ? 18.267 -1.831 -0.555 1.00 66.62 89 THR A C 1
ATOM 648 O O . THR A 1 89 ? 19.373 -1.950 -1.085 1.00 66.62 89 THR A O 1
ATOM 651 N N . ASP A 1 90 ? 17.878 -2.638 0.434 1.00 61.53 90 ASP A N 1
ATOM 652 C CA . ASP A 1 90 ? 18.739 -3.672 1.029 1.00 61.53 90 ASP A CA 1
ATOM 653 C C . ASP A 1 90 ? 19.081 -4.794 0.038 1.00 61.53 90 ASP A C 1
ATOM 655 O O . ASP A 1 90 ? 20.204 -5.307 0.015 1.00 61.53 90 ASP A O 1
ATOM 659 N N . SER A 1 91 ? 18.136 -5.162 -0.835 1.00 59.94 91 SER A N 1
ATOM 660 C CA . SER A 1 91 ? 18.384 -6.163 -1.876 1.00 59.94 91 SER A CA 1
ATOM 661 C C . SER A 1 91 ? 19.365 -5.669 -2.943 1.00 59.94 91 SER A C 1
ATOM 663 O O . SER A 1 91 ? 20.113 -6.481 -3.484 1.00 59.94 91 SER A O 1
ATOM 665 N N . LYS A 1 92 ? 19.386 -4.364 -3.251 1.00 56.09 92 LYS A N 1
ATOM 666 C CA . LYS A 1 92 ? 20.36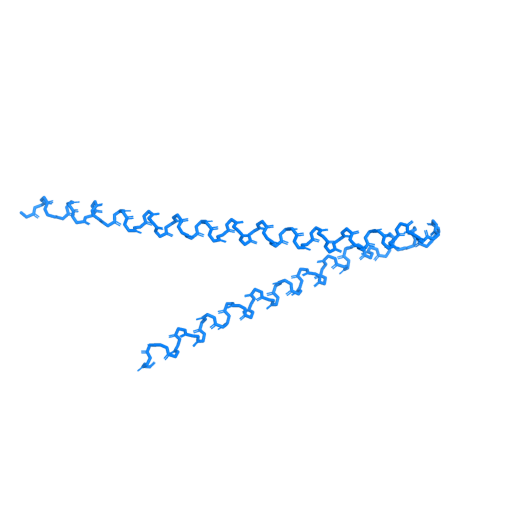8 -3.759 -4.169 1.00 56.09 92 LYS A CA 1
ATOM 667 C C . LYS A 1 92 ? 21.773 -3.768 -3.561 1.00 56.09 92 LYS A C 1
ATOM 669 O O . LYS A 1 92 ? 22.705 -4.144 -4.261 1.00 56.09 92 LYS A O 1
ATOM 674 N N . SER A 1 93 ? 21.899 -3.445 -2.270 1.00 56.09 93 SER A N 1
ATOM 675 C CA . SER A 1 93 ? 23.172 -3.448 -1.529 1.00 56.09 93 SER A CA 1
ATOM 676 C C . SER A 1 93 ? 23.840 -4.833 -1.507 1.00 56.09 93 SER A C 1
ATOM 678 O O . SER A 1 93 ? 25.030 -4.967 -1.780 1.00 56.09 93 SER A O 1
ATOM 680 N N . LYS A 1 94 ? 23.060 -5.906 -1.309 1.00 55.34 94 LYS A N 1
ATOM 681 C CA . LYS A 1 94 ? 23.579 -7.289 -1.336 1.00 55.34 94 LYS A CA 1
ATOM 682 C C . LYS A 1 94 ? 24.005 -7.784 -2.726 1.00 55.34 94 LYS A C 1
ATOM 684 O O . LYS A 1 94 ? 24.822 -8.695 -2.806 1.00 55.34 94 LYS A O 1
ATOM 689 N N . LEU A 1 95 ? 23.446 -7.227 -3.802 1.00 56.69 95 LEU A N 1
ATOM 690 C CA . LEU A 1 95 ? 23.747 -7.632 -5.183 1.00 56.69 95 LEU A CA 1
ATOM 691 C C . LEU A 1 95 ? 24.961 -6.903 -5.775 1.00 56.69 95 LEU A C 1
ATOM 693 O O . LEU A 1 95 ? 25.542 -7.408 -6.732 1.00 56.69 95 LEU A O 1
ATOM 697 N N . THR A 1 96 ? 25.341 -5.737 -5.241 1.00 57.72 96 THR A N 1
ATOM 698 C CA . THR A 1 96 ? 26.464 -4.950 -5.773 1.00 57.72 96 THR A CA 1
ATOM 699 C C . THR A 1 96 ? 27.815 -5.256 -5.148 1.00 57.72 96 THR A C 1
ATOM 701 O O . THR A 1 96 ? 28.793 -4.804 -5.722 1.00 57.72 96 THR A O 1
ATOM 704 N N . GLY A 1 97 ? 27.901 -6.051 -4.073 1.00 55.81 97 GLY A N 1
ATOM 705 C CA . GLY A 1 97 ? 29.133 -6.748 -3.659 1.00 55.81 97 GLY A CA 1
ATOM 706 C C . GLY A 1 97 ? 30.433 -5.925 -3.623 1.00 55.81 97 GLY A C 1
ATOM 707 O O . GLY A 1 97 ? 31.504 -6.500 -3.814 1.00 55.81 97 GLY A O 1
ATOM 708 N N . ILE A 1 98 ? 30.320 -4.616 -3.393 1.00 54.75 98 ILE A N 1
ATOM 709 C CA . ILE A 1 98 ? 31.358 -3.677 -2.962 1.00 54.75 98 ILE A CA 1
ATOM 710 C C . ILE A 1 98 ? 30.824 -2.930 -1.748 1.00 54.75 98 ILE A C 1
ATOM 712 O O . ILE A 1 98 ? 29.606 -2.627 -1.744 1.00 54.75 98 ILE A O 1
#

Radius of gyration: 23.5 Å; Cα contacts (8 Å, |Δi|>4): 15; chains: 1; bounding box: 60×23×58 Å

Mean predicted aligned error: 12.47 Å

Foldseek 3Di:
DPVVVVVVVVVVVVVVVVVVVVVVVVVVCLVVVLVVQLVVQLVVVVVVLVPDDPVVNVVCVVVPVSVVSSVVSVVVSVVVVVVVVVVVVVVVVVVVPD